Protein AF-A0A1C5TLN5-F1 (afdb_monomer_lite)

Secondary structure (DSSP, 8-state):
----------S--EEEEEEETTEEEEEETTSTT-EEEEE-S-S---TT-B-TT--PEEGGGS-HHHHHHHHHHHHHHHHHT-

pLDDT: mean 81.37, std 15.69, range [44.38, 96.19]

Radius of gyration: 14.82 Å; chains: 1; bounding box: 32×29×46 Å

Structure (mmCIF, N/CA/C/O backbone):
data_AF-A0A1C5TLN5-F1
#
_entry.id   AF-A0A1C5TLN5-F1
#
loop_
_atom_site.group_PDB
_atom_site.id
_atom_site.type_symbol
_atom_site.label_atom_id
_atom_site.label_alt_id
_atom_site.label_comp_id
_atom_site.label_asym_id
_atom_site.label_entity_id
_atom_site.label_seq_id
_atom_site.pdbx_PDB_ins_code
_atom_site.Cartn_x
_atom_site.Cartn_y
_atom_site.Cartn_z
_atom_site.occupancy
_atom_site.B_iso_or_equiv
_atom_site.auth_seq_id
_atom_site.auth_comp_id
_atom_site.auth_asym_id
_atom_site.auth_atom_id
_atom_site.pdbx_PDB_model_num
ATOM 1 N N . MET A 1 1 ? 22.178 15.722 -33.608 1.00 55.09 1 MET A N 1
ATOM 2 C CA . MET A 1 1 ? 21.125 15.080 -32.796 1.00 55.09 1 MET A CA 1
ATOM 3 C C . MET A 1 1 ? 21.732 13.853 -32.148 1.00 55.09 1 MET A C 1
ATOM 5 O O . MET A 1 1 ? 22.156 12.997 -32.897 1.00 55.09 1 MET A O 1
ATOM 9 N N . TYR A 1 2 ? 21.829 13.795 -30.822 1.00 48.81 2 TYR A N 1
ATOM 10 C CA . TYR A 1 2 ? 21.312 12.689 -30.011 1.00 48.81 2 TYR A CA 1
ATOM 11 C C . TYR A 1 2 ? 21.156 13.238 -28.592 1.00 48.81 2 TYR A C 1
ATOM 13 O O . TYR A 1 2 ? 21.988 13.999 -28.104 1.00 48.81 2 TYR A O 1
ATOM 21 N N . LYS A 1 3 ? 19.954 13.036 -28.065 1.00 44.38 3 LYS A N 1
ATOM 22 C CA . LYS A 1 3 ? 19.396 13.720 -26.903 1.00 44.38 3 LYS A CA 1
ATOM 23 C C . LYS A 1 3 ? 20.180 13.347 -25.648 1.00 44.38 3 LYS A C 1
ATOM 25 O O . LYS A 1 3 ? 20.696 12.243 -25.567 1.00 44.38 3 LYS A O 1
ATOM 30 N N . ASN A 1 4 ? 20.196 14.273 -24.688 1.00 46.53 4 ASN A N 1
ATOM 31 C CA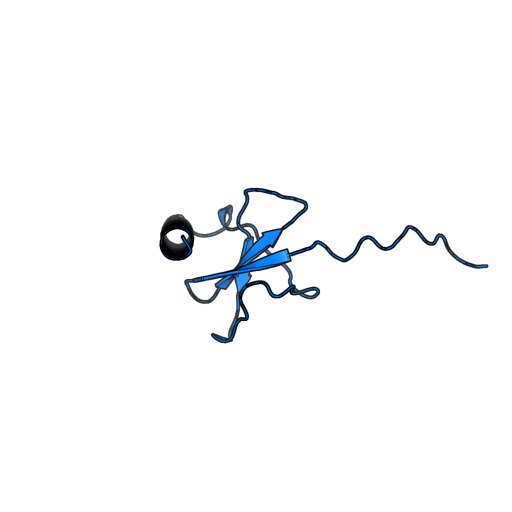 . ASN A 1 4 ? 20.529 14.030 -23.288 1.00 46.53 4 ASN A CA 1
ATOM 32 C C . ASN A 1 4 ? 20.077 12.630 -22.858 1.00 46.53 4 ASN A C 1
ATOM 34 O O . ASN A 1 4 ? 18.894 12.420 -22.588 1.00 46.53 4 ASN A O 1
ATOM 38 N N . GLU A 1 5 ? 21.023 11.711 -22.720 1.00 47.81 5 GLU A N 1
ATOM 39 C CA . GLU A 1 5 ? 20.884 10.578 -21.821 1.00 47.81 5 GLU A CA 1
ATOM 40 C C . GLU A 1 5 ? 21.055 11.144 -20.410 1.00 47.81 5 GLU A C 1
ATOM 42 O O . GLU A 1 5 ? 22.057 10.935 -19.730 1.00 47.81 5 GLU A O 1
ATOM 47 N N . LYS A 1 6 ? 20.052 11.912 -19.951 1.00 46.22 6 LYS A N 1
ATOM 48 C CA . LYS A 1 6 ? 19.731 11.863 -18.529 1.00 46.22 6 LYS A CA 1
ATOM 49 C C . LYS A 1 6 ? 19.508 10.386 -18.294 1.00 46.22 6 LYS A C 1
ATOM 51 O O . LYS A 1 6 ? 18.527 9.856 -18.813 1.00 46.22 6 LYS A O 1
ATOM 56 N N . ALA A 1 7 ? 20.474 9.747 -17.638 1.00 44.50 7 ALA A N 1
ATOM 57 C CA . ALA A 1 7 ? 20.354 8.399 -17.134 1.00 44.50 7 ALA A CA 1
ATOM 58 C C . ALA A 1 7 ? 18.921 8.267 -16.631 1.00 44.50 7 ALA A C 1
ATOM 60 O O . ALA A 1 7 ? 18.516 8.984 -15.713 1.00 44.50 7 ALA A O 1
ATOM 61 N N . SER A 1 8 ? 18.135 7.485 -17.367 1.00 45.34 8 SER A N 1
ATOM 62 C CA . SER A 1 8 ? 16.784 7.132 -16.994 1.00 45.34 8 SER A CA 1
ATOM 63 C C . SER A 1 8 ? 16.970 6.332 -15.725 1.00 45.34 8 SER A C 1
ATOM 65 O O . SER A 1 8 ? 17.204 5.127 -15.783 1.00 45.34 8 SER A O 1
ATOM 67 N N . SER A 1 9 ? 16.995 7.028 -14.586 1.00 45.97 9 SER A N 1
ATOM 68 C CA . SER A 1 9 ? 16.886 6.414 -13.277 1.00 45.97 9 SER A CA 1
ATOM 69 C C . SER A 1 9 ? 15.782 5.371 -13.410 1.00 45.97 9 SER A C 1
ATOM 71 O O . SER A 1 9 ? 14.743 5.710 -13.994 1.00 45.97 9 SER A O 1
ATOM 73 N N . PRO A 1 10 ? 16.005 4.110 -12.997 1.00 49.25 10 PRO A N 1
ATOM 74 C CA . PRO A 1 10 ? 14.963 3.106 -13.110 1.00 49.25 10 PRO A CA 1
ATOM 75 C C . PRO A 1 10 ? 13.668 3.693 -12.535 1.00 49.25 10 PRO A C 1
ATOM 77 O O . PRO A 1 10 ? 13.742 4.402 -11.521 1.00 49.25 10 PRO A O 1
ATOM 80 N N . PRO A 1 11 ? 12.522 3.496 -13.214 1.00 52.22 11 PRO A N 1
ATOM 81 C CA . PRO A 1 11 ? 11.249 4.020 -12.743 1.00 52.22 11 PRO A CA 1
ATOM 82 C C . PRO A 1 11 ? 11.098 3.592 -11.287 1.00 52.22 11 PRO A C 1
ATOM 84 O O . PRO A 1 11 ? 11.359 2.432 -10.973 1.00 52.22 11 PRO A O 1
ATOM 87 N N . VAL A 1 12 ? 10.828 4.575 -10.423 1.00 57.47 12 VAL A N 1
ATOM 88 C CA . VAL A 1 12 ? 10.648 4.494 -8.965 1.00 57.47 12 VAL A CA 1
ATOM 89 C C . VAL A 1 12 ? 10.580 3.046 -8.479 1.00 57.47 12 VAL A C 1
ATOM 91 O O . VAL A 1 12 ? 9.610 2.354 -8.764 1.00 57.47 12 VAL A O 1
ATOM 94 N N . ASN A 1 13 ? 11.608 2.563 -7.775 1.00 66.44 13 ASN A N 1
ATOM 95 C CA . ASN A 1 13 ? 11.649 1.184 -7.277 1.00 66.44 13 ASN A CA 1
ATOM 96 C C . ASN A 1 13 ? 10.521 1.003 -6.234 1.00 66.44 13 ASN A C 1
ATOM 98 O O . ASN A 1 13 ? 10.711 1.309 -5.050 1.00 66.44 13 ASN A O 1
ATOM 102 N N . ASN A 1 14 ? 9.329 0.614 -6.695 1.00 79.06 14 ASN A N 1
ATOM 103 C CA . ASN A 1 14 ? 8.118 0.365 -5.925 1.00 79.06 14 ASN A CA 1
ATOM 104 C C . ASN A 1 14 ? 7.989 -1.133 -5.663 1.00 79.06 14 ASN A C 1
ATOM 106 O O . ASN A 1 14 ? 7.561 -1.913 -6.509 1.00 79.06 14 ASN A O 1
ATOM 110 N N . LYS A 1 15 ? 8.408 -1.555 -4.478 1.00 87.44 15 LYS A N 1
ATOM 111 C CA . LYS A 1 15 ? 8.398 -2.969 -4.118 1.00 87.44 15 LYS A CA 1
ATOM 112 C C . LYS A 1 15 ? 7.038 -3.336 -3.547 1.00 87.44 15 LYS A C 1
ATOM 114 O O . LYS A 1 15 ? 6.615 -2.703 -2.578 1.00 87.44 15 LYS A O 1
ATOM 119 N N . VAL A 1 16 ? 6.398 -4.371 -4.087 1.00 89.88 16 VAL A N 1
ATOM 120 C CA . VAL A 1 16 ? 5.210 -4.979 -3.474 1.00 89.88 16 VAL A CA 1
ATOM 121 C C . VAL A 1 16 ? 5.613 -5.605 -2.146 1.00 89.88 16 VAL A C 1
ATOM 123 O O . VAL A 1 16 ? 6.533 -6.422 -2.081 1.00 89.88 16 VAL A O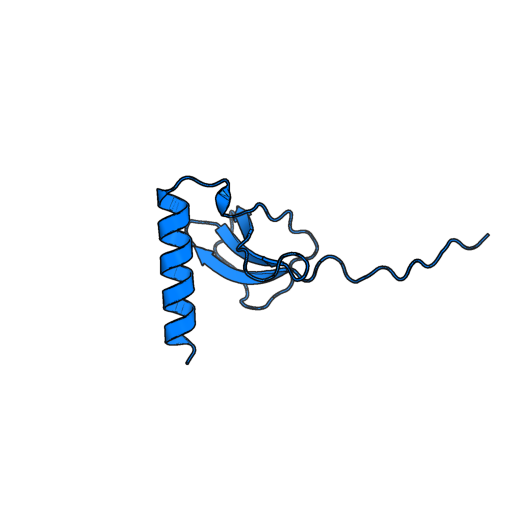 1
ATOM 126 N N . VAL A 1 17 ? 4.944 -5.206 -1.072 1.00 89.81 17 VAL A N 1
ATOM 127 C CA . VAL A 1 17 ? 5.242 -5.679 0.284 1.00 89.81 17 VAL A CA 1
ATOM 128 C C . VAL A 1 17 ? 4.064 -6.355 0.958 1.00 89.81 17 VAL A C 1
ATOM 130 O O . VAL A 1 17 ? 4.282 -7.073 1.928 1.00 89.81 17 VAL A O 1
ATOM 133 N N . ASP A 1 18 ? 2.846 -6.137 0.467 1.00 90.19 18 ASP A N 1
ATOM 134 C CA . ASP A 1 18 ? 1.654 -6.734 1.053 1.00 90.19 18 ASP A CA 1
ATOM 135 C C . ASP A 1 18 ? 0.456 -6.678 0.096 1.00 90.19 18 ASP A C 1
ATOM 137 O O . ASP A 1 18 ? 0.490 -5.975 -0.917 1.00 90.19 18 ASP A O 1
ATOM 141 N N . PHE A 1 19 ? -0.623 -7.367 0.454 1.00 90.81 19 PHE A N 1
ATOM 142 C CA . PHE A 1 19 ? -1.934 -7.203 -0.163 1.00 90.81 19 PHE A CA 1
ATOM 143 C C . PHE A 1 19 ? -3.013 -7.233 0.911 1.00 90.81 19 PHE A C 1
ATOM 145 O O . PHE A 1 19 ? -3.176 -8.215 1.632 1.00 90.81 19 PHE A O 1
ATOM 152 N N . CYS A 1 20 ? -3.777 -6.152 1.012 1.00 90.88 20 CYS A N 1
ATOM 153 C CA . CYS A 1 20 ? -4.792 -6.005 2.044 1.00 90.88 20 CYS A CA 1
ATOM 154 C C . CYS A 1 20 ? -5.978 -5.214 1.494 1.00 90.88 20 CYS A C 1
ATOM 156 O O . CYS A 1 20 ? -5.792 -4.270 0.732 1.00 90.88 20 CYS A O 1
ATOM 158 N N . CYS A 1 21 ? -7.204 -5.591 1.866 1.00 88.19 21 CYS A N 1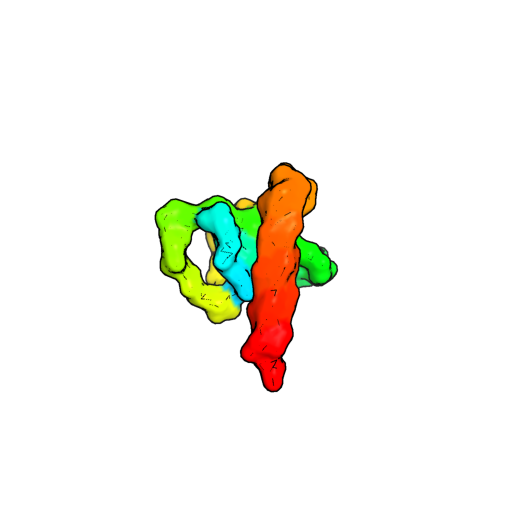
ATOM 159 C CA . CYS A 1 21 ? -8.422 -4.861 1.486 1.00 88.19 21 CYS A CA 1
ATOM 160 C C . CYS A 1 21 ? -8.571 -4.612 -0.035 1.00 88.19 21 CYS A C 1
ATOM 162 O O . CYS A 1 21 ? -9.016 -3.537 -0.442 1.00 88.19 21 CYS A O 1
ATOM 164 N N . GLY A 1 22 ? -8.173 -5.582 -0.873 1.00 90.06 22 GLY A N 1
ATOM 165 C CA . GLY A 1 22 ? -8.223 -5.458 -2.340 1.00 90.06 22 GLY A CA 1
ATOM 166 C C . GLY A 1 22 ? -7.147 -4.540 -2.932 1.00 90.06 22 GLY A C 1
ATOM 167 O O . GLY A 1 22 ? -7.279 -4.076 -4.061 1.00 90.06 22 GLY A O 1
ATOM 168 N N . LYS A 1 23 ? -6.104 -4.225 -2.160 1.00 92.88 23 LYS A N 1
ATOM 169 C CA . LYS A 1 23 ? -5.076 -3.258 -2.534 1.00 92.88 23 LYS A CA 1
ATOM 170 C C . LYS A 1 23 ? -3.696 -3.882 -2.434 1.00 92.88 23 LYS A C 1
ATOM 172 O O . LYS A 1 23 ? -3.345 -4.467 -1.409 1.00 92.88 23 LYS A O 1
ATOM 177 N N . ILE A 1 24 ? -2.902 -3.708 -3.484 1.00 93.06 24 ILE A N 1
ATOM 178 C CA . ILE A 1 24 ? -1.478 -4.039 -3.480 1.00 93.06 24 ILE A CA 1
ATOM 179 C C . ILE A 1 24 ? -0.761 -2.943 -2.705 1.00 93.06 24 ILE A C 1
ATOM 181 O O . ILE A 1 24 ? -0.829 -1.775 -3.084 1.00 93.06 24 ILE A O 1
ATOM 185 N N . ILE A 1 25 ? -0.076 -3.312 -1.628 1.00 93.25 25 ILE A N 1
ATOM 186 C CA . ILE A 1 25 ? 0.662 -2.383 -0.776 1.00 93.25 25 ILE A CA 1
ATOM 187 C C . ILE A 1 25 ? 2.127 -2.374 -1.196 1.00 93.25 25 ILE A C 1
ATOM 189 O O . ILE A 1 25 ? 2.748 -3.421 -1.390 1.00 93.25 25 ILE A O 1
ATOM 193 N N . MET A 1 26 ? 2.690 -1.177 -1.320 1.00 92.56 26 MET A N 1
ATOM 194 C CA . MET A 1 26 ? 4.019 -0.942 -1.865 1.00 92.56 26 MET A CA 1
ATOM 195 C C . MET A 1 26 ? 4.847 -0.005 -0.988 1.00 92.56 26 MET A C 1
ATOM 197 O O . MET A 1 26 ? 4.325 0.903 -0.335 1.00 92.56 26 MET A O 1
ATOM 201 N N . LEU A 1 27 ? 6.165 -0.193 -1.040 1.00 90.44 27 LEU A N 1
ATOM 202 C CA . LEU A 1 27 ? 7.153 0.775 -0.569 1.00 90.44 27 LEU A CA 1
ATOM 203 C C . LEU A 1 27 ? 7.820 1.438 -1.766 1.00 90.44 27 LEU A C 1
ATOM 205 O O . LEU A 1 27 ? 8.352 0.746 -2.633 1.00 90.44 27 LEU A O 1
ATOM 209 N N . LEU A 1 28 ? 7.834 2.769 -1.780 1.00 88.56 28 LEU A N 1
ATOM 210 C CA . LEU A 1 28 ? 8.555 3.544 -2.786 1.00 88.56 28 LEU A CA 1
ATOM 211 C C . LEU A 1 28 ? 9.924 3.937 -2.245 1.00 88.56 28 LEU A C 1
ATOM 213 O O . LEU A 1 28 ? 10.032 4.460 -1.135 1.00 88.56 28 LEU A O 1
ATOM 217 N N . SER A 1 29 ? 10.961 3.737 -3.054 1.00 83.31 29 SER A N 1
ATOM 218 C CA . SER A 1 29 ? 12.333 4.095 -2.673 1.00 83.31 29 SER A CA 1
ATOM 219 C C . SER A 1 29 ? 12.521 5.600 -2.431 1.00 83.31 29 SER A C 1
ATOM 221 O O . SER A 1 29 ? 13.301 5.976 -1.561 1.00 83.31 29 SER A O 1
ATOM 223 N N . ASP A 1 30 ? 11.756 6.454 -3.121 1.00 83.12 30 ASP A N 1
ATOM 224 C CA . ASP A 1 30 ? 11.800 7.920 -2.965 1.00 83.12 30 ASP A CA 1
ATOM 225 C C . ASP A 1 30 ? 11.067 8.418 -1.705 1.00 83.12 30 ASP A C 1
ATOM 227 O O . ASP A 1 30 ? 11.250 9.552 -1.253 1.00 83.12 30 ASP A O 1
ATOM 231 N N . HIS A 1 31 ? 10.232 7.563 -1.109 1.00 84.00 31 HIS A N 1
ATOM 232 C CA . HIS A 1 31 ? 9.459 7.858 0.094 1.00 84.00 31 HIS A CA 1
ATOM 233 C C . HIS A 1 31 ? 9.634 6.745 1.133 1.00 84.00 31 HIS A C 1
ATOM 235 O O . HIS A 1 31 ? 8.663 6.067 1.495 1.00 84.00 31 HIS A O 1
ATOM 241 N N . PRO A 1 32 ? 10.870 6.558 1.637 1.00 78.69 32 PRO A N 1
ATOM 242 C CA . PRO A 1 32 ? 11.159 5.505 2.593 1.00 78.69 32 PRO A CA 1
ATOM 243 C C . PRO A 1 32 ? 10.311 5.692 3.856 1.00 78.69 32 PRO A C 1
ATOM 245 O O . PRO A 1 32 ? 10.173 6.797 4.380 1.00 78.69 32 PRO A O 1
ATOM 248 N N . GLY A 1 33 ? 9.722 4.599 4.339 1.00 82.19 33 GLY A N 1
ATOM 249 C CA . GLY A 1 33 ? 8.901 4.593 5.553 1.00 82.19 33 GLY A CA 1
ATOM 250 C C . GLY A 1 33 ? 7.433 4.983 5.360 1.00 82.19 33 GLY A C 1
ATOM 251 O O . GLY A 1 33 ? 6.694 4.997 6.340 1.00 82.19 33 GLY A O 1
ATOM 252 N N . LYS A 1 34 ? 6.984 5.259 4.129 1.00 90.25 34 LYS A N 1
ATOM 253 C CA . LYS A 1 34 ? 5.561 5.448 3.815 1.00 90.25 34 LYS A CA 1
ATOM 254 C C . LYS A 1 34 ? 5.023 4.266 3.017 1.00 90.25 34 LYS A C 1
ATOM 256 O O . LYS A 1 34 ? 5.691 3.780 2.108 1.00 90.25 34 LYS A O 1
ATOM 261 N N . LEU A 1 35 ? 3.807 3.837 3.352 1.00 93.12 35 LEU A N 1
ATOM 262 C CA . LEU A 1 35 ? 3.075 2.838 2.581 1.00 93.12 35 LEU A CA 1
ATOM 263 C C . LEU A 1 35 ? 2.253 3.511 1.487 1.00 93.12 35 LEU A C 1
ATOM 265 O O . LEU A 1 35 ? 1.607 4.543 1.700 1.00 93.12 35 LEU A O 1
ATOM 269 N N . PHE A 1 36 ? 2.257 2.876 0.328 1.00 94.44 36 PHE A N 1
ATOM 270 C CA . PHE A 1 36 ? 1.441 3.243 -0.813 1.00 94.44 36 PHE A CA 1
ATOM 271 C C . PHE A 1 36 ? 0.582 2.060 -1.215 1.00 94.44 36 PHE A C 1
ATOM 273 O O . PHE A 1 36 ? 0.904 0.922 -0.887 1.00 94.44 36 PHE A O 1
ATOM 280 N N . TYR A 1 37 ? -0.506 2.330 -1.917 1.00 93.75 37 TYR A N 1
ATOM 281 C CA . TYR A 1 37 ? -1.407 1.308 -2.398 1.00 93.75 37 TYR A CA 1
ATOM 282 C C . TYR A 1 37 ? -1.740 1.512 -3.870 1.00 93.75 37 TYR A C 1
ATOM 284 O O . TYR A 1 37 ? -1.723 2.634 -4.377 1.00 93.75 37 TYR A O 1
ATOM 292 N N . GLN A 1 38 ? -2.090 0.422 -4.533 1.00 91.94 38 GLN A N 1
ATOM 293 C CA . GLN A 1 38 ? -2.806 0.437 -5.796 1.00 91.94 38 GLN A CA 1
ATOM 294 C C . GLN A 1 38 ? -4.010 -0.486 -5.667 1.00 91.94 38 GLN A C 1
ATOM 296 O O . GLN A 1 38 ? -3.889 -1.604 -5.160 1.00 91.94 38 GLN A O 1
ATOM 301 N N . ASP A 1 39 ? -5.171 0.006 -6.085 1.00 91.50 39 ASP A N 1
ATOM 302 C CA . ASP A 1 39 ? -6.369 -0.819 -6.187 1.00 91.50 39 ASP A CA 1
ATOM 303 C C . ASP A 1 39 ? -6.102 -1.943 -7.193 1.00 91.50 39 ASP A C 1
ATOM 305 O O . ASP A 1 39 ? -5.563 -1.701 -8.274 1.00 91.50 39 ASP A O 1
ATOM 309 N N . SER A 1 40 ? -6.434 -3.175 -6.822 1.00 85.50 40 SER A N 1
ATOM 310 C CA . SER A 1 40 ? -6.248 -4.333 -7.686 1.00 85.50 40 SER A CA 1
ATOM 311 C C . SER A 1 40 ? -7.522 -5.155 -7.716 1.00 85.50 40 SER A C 1
ATOM 313 O O . SER A 1 40 ? -7.983 -5.649 -6.690 1.00 85.50 40 SER A O 1
ATOM 315 N N . ASP A 1 41 ? -8.045 -5.363 -8.921 1.00 81.19 41 ASP A N 1
ATOM 316 C CA . ASP A 1 41 ? -9.154 -6.290 -9.164 1.00 81.19 41 ASP A CA 1
ATOM 317 C C . ASP A 1 41 ? -8.699 -7.758 -9.077 1.00 81.19 41 ASP A C 1
ATOM 319 O O . ASP A 1 41 ? -9.514 -8.681 -9.031 1.00 81.19 41 ASP A O 1
ATOM 323 N N . SER A 1 42 ? -7.381 -7.983 -9.051 1.00 75.00 42 SER A N 1
ATOM 324 C CA . SER A 1 42 ? -6.761 -9.293 -8.907 1.00 75.00 42 SER A CA 1
ATOM 325 C C . SER A 1 42 ? -6.289 -9.521 -7.474 1.00 75.00 42 SER A C 1
ATOM 327 O O . SER A 1 42 ? -5.626 -8.674 -6.872 1.00 75.00 42 SER A O 1
ATOM 329 N N . SER A 1 43 ? -6.568 -10.714 -6.951 1.00 68.00 43 SER A N 1
ATOM 330 C CA . SER A 1 43 ? -5.994 -11.211 -5.696 1.00 68.00 43 SER A CA 1
ATOM 331 C C . SER A 1 43 ? -4.619 -11.863 -5.882 1.00 68.00 43 SER A C 1
ATOM 333 O O . SER A 1 43 ? -4.059 -12.390 -4.923 1.00 68.00 43 SER A O 1
ATOM 335 N N . ILE A 1 44 ? -4.094 -11.897 -7.111 1.00 76.50 44 ILE A N 1
ATOM 336 C CA . ILE A 1 44 ? -2.780 -12.463 -7.420 1.00 76.50 44 ILE A CA 1
ATOM 337 C C . ILE A 1 44 ? -1.755 -11.332 -7.382 1.00 76.50 44 ILE A C 1
ATOM 339 O O . ILE A 1 44 ? -1.834 -10.396 -8.174 1.00 76.50 44 ILE A O 1
ATOM 343 N N . TYR A 1 45 ? -0.793 -11.447 -6.472 1.00 79.25 45 TYR A N 1
ATOM 344 C CA . TYR A 1 45 ? 0.333 -10.532 -6.315 1.00 79.25 45 TYR A CA 1
ATOM 345 C C . TYR A 1 45 ? 1.582 -11.335 -5.951 1.00 79.25 45 TYR A C 1
ATOM 347 O O . TYR A 1 45 ? 1.491 -12.375 -5.292 1.00 79.25 45 TYR A O 1
ATOM 355 N N . ILE A 1 46 ? 2.753 -10.856 -6.366 1.00 83.25 46 ILE A N 1
ATOM 356 C CA . ILE A 1 46 ? 4.029 -11.469 -6.003 1.00 83.25 46 ILE A CA 1
ATOM 357 C C . ILE A 1 46 ? 4.741 -10.537 -5.027 1.00 83.25 46 ILE A C 1
ATOM 359 O O . ILE A 1 46 ? 5.080 -9.395 -5.338 1.00 83.25 46 ILE A O 1
ATOM 363 N N . LEU A 1 47 ? 4.972 -11.028 -3.810 1.00 87.44 47 LEU A N 1
ATOM 364 C CA . LEU A 1 47 ? 5.738 -10.291 -2.812 1.00 87.44 47 LEU A CA 1
ATOM 365 C C . LEU A 1 47 ? 7.153 -10.018 -3.324 1.00 87.44 47 LEU A C 1
ATOM 367 O O . LEU A 1 47 ? 7.866 -10.914 -3.767 1.00 87.44 47 LEU A O 1
ATOM 371 N N . GLY A 1 48 ? 7.577 -8.766 -3.209 1.00 84.44 48 GLY A N 1
ATOM 372 C CA . GLY A 1 48 ? 8.883 -8.301 -3.644 1.00 84.44 48 GLY A CA 1
ATOM 373 C C . GLY A 1 48 ? 9.010 -7.995 -5.132 1.00 84.44 48 GLY A C 1
ATOM 374 O O . GLY A 1 48 ? 10.069 -7.508 -5.526 1.00 84.44 48 GLY A O 1
ATOM 375 N N . GLU A 1 49 ? 7.962 -8.224 -5.923 1.00 87.38 49 GLU A N 1
ATOM 376 C CA . GLU A 1 49 ? 7.907 -7.810 -7.322 1.00 87.38 49 GLU A CA 1
ATOM 377 C C . GLU A 1 49 ? 7.901 -6.280 -7.445 1.00 87.38 49 GLU A C 1
ATOM 379 O O . GLU A 1 49 ? 7.434 -5.555 -6.558 1.00 87.38 49 GLU A O 1
ATOM 384 N N . HIS A 1 50 ? 8.474 -5.796 -8.546 1.00 85.00 50 HIS A N 1
ATOM 385 C CA . HIS A 1 50 ? 8.462 -4.392 -8.941 1.00 85.00 50 HIS A CA 1
ATOM 386 C C . HIS A 1 50 ? 7.357 -4.192 -9.977 1.00 85.00 50 HIS A C 1
ATOM 388 O O . HIS A 1 50 ? 7.307 -4.930 -10.958 1.00 85.00 50 HIS A O 1
ATOM 394 N N . LEU A 1 51 ? 6.477 -3.213 -9.758 1.00 82.88 51 LEU A N 1
ATOM 395 C CA . LEU A 1 51 ? 5.352 -2.927 -10.653 1.00 82.88 51 LEU A CA 1
ATOM 396 C C . LEU A 1 51 ? 5.592 -1.592 -11.381 1.00 82.88 51 LEU A C 1
ATOM 398 O O . LEU A 1 51 ? 5.119 -0.560 -10.906 1.00 82.88 51 LEU A O 1
ATOM 402 N N . PRO A 1 52 ? 6.321 -1.567 -12.511 1.00 76.69 52 PRO A N 1
ATOM 403 C CA . PRO A 1 52 ? 6.752 -0.321 -13.155 1.00 76.69 52 PRO A CA 1
ATOM 404 C C . PRO A 1 52 ? 5.592 0.540 -13.676 1.00 76.69 52 PRO A C 1
ATOM 406 O O . PRO A 1 52 ? 5.729 1.759 -13.740 1.00 76.69 52 PRO A O 1
ATOM 409 N N . ASP A 1 53 ? 4.460 -0.085 -14.005 1.00 81.50 53 ASP A N 1
ATOM 410 C CA . ASP A 1 53 ? 3.255 0.578 -14.520 1.00 8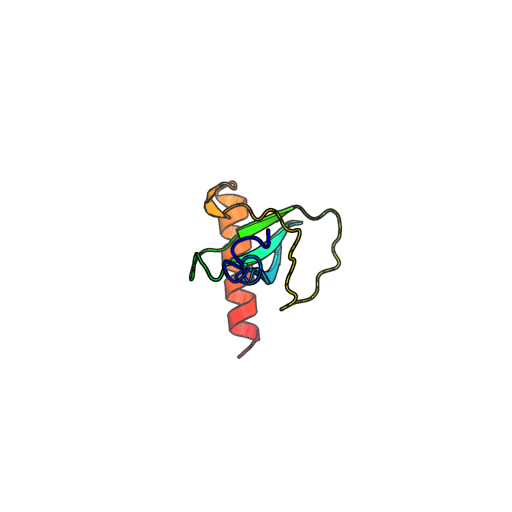1.50 53 ASP A CA 1
ATOM 411 C C . ASP A 1 53 ? 2.244 0.927 -13.412 1.00 81.50 53 ASP A C 1
ATOM 413 O O . ASP A 1 53 ? 1.122 1.356 -13.686 1.00 81.50 53 ASP A O 1
ATOM 417 N N . ALA A 1 54 ? 2.603 0.712 -12.143 1.00 82.50 54 ALA A N 1
ATOM 418 C CA . ALA A 1 54 ? 1.742 1.068 -11.028 1.00 82.50 54 ALA A CA 1
ATOM 419 C C . ALA A 1 54 ? 1.631 2.589 -10.873 1.00 82.50 54 ALA A C 1
ATOM 421 O O . ALA A 1 54 ? 2.629 3.308 -10.919 1.00 82.50 54 ALA A O 1
ATOM 422 N N . GLU A 1 55 ? 0.428 3.064 -10.548 1.00 88.06 55 GLU A N 1
ATOM 423 C CA . GLU A 1 55 ? 0.185 4.441 -10.103 1.00 88.06 55 GLU A CA 1
ATOM 424 C C . GLU A 1 55 ? -0.141 4.452 -8.596 1.00 88.06 55 GLU A C 1
ATOM 426 O O . GLU A 1 55 ? -1.308 4.548 -8.199 1.00 88.06 55 GLU A O 1
ATOM 431 N N . PRO A 1 56 ? 0.873 4.287 -7.723 1.00 89.62 56 PRO A N 1
ATOM 432 C CA . PRO A 1 56 ? 0.678 4.146 -6.288 1.00 89.62 56 PRO A CA 1
ATOM 433 C C . PRO A 1 56 ? 0.137 5.429 -5.649 1.00 89.62 56 PRO A C 1
ATOM 435 O O . PRO A 1 56 ? 0.699 6.515 -5.799 1.00 89.62 56 PRO A O 1
ATOM 438 N N . LYS A 1 57 ? -0.907 5.291 -4.832 1.00 93.19 57 LYS A N 1
ATOM 439 C CA . LYS A 1 57 ? -1.471 6.363 -4.002 1.00 93.19 57 LYS A CA 1
ATOM 440 C C . 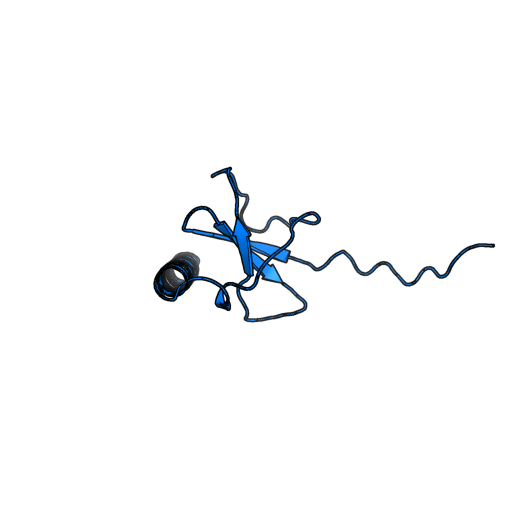LYS A 1 57 ? -1.004 6.206 -2.552 1.00 93.19 57 LYS A C 1
ATOM 442 O O . LYS A 1 57 ? -0.847 5.080 -2.085 1.00 93.19 57 LYS A O 1
ATOM 447 N N . PRO A 1 58 ? -0.782 7.290 -1.791 1.00 94.19 58 PRO A N 1
ATOM 448 C CA . PRO A 1 58 ? -0.409 7.169 -0.382 1.00 94.19 58 PRO A CA 1
ATOM 449 C C . PRO A 1 58 ? -1.529 6.508 0.429 1.00 94.19 58 PRO A C 1
ATOM 451 O O . PRO A 1 58 ? -2.678 6.923 0.316 1.00 94.19 58 PRO A O 1
ATOM 454 N N . VAL A 1 59 ? -1.212 5.553 1.310 1.00 95.19 59 VAL A N 1
ATOM 455 C CA . VAL A 1 59 ? -2.217 4.936 2.208 1.00 95.19 59 VAL A CA 1
ATOM 456 C C . VAL A 1 59 ? -2.920 5.983 3.081 1.00 95.19 59 VAL A C 1
ATOM 458 O O . VAL A 1 59 ? -4.093 5.831 3.396 1.00 95.19 59 VAL A O 1
ATOM 461 N N . SER A 1 60 ? -2.255 7.102 3.387 1.00 93.06 60 SER A N 1
ATOM 462 C CA . SER A 1 60 ? -2.810 8.204 4.184 1.00 93.06 60 SER A CA 1
ATOM 463 C C . SER A 1 60 ? -4.047 8.891 3.590 1.00 93.06 60 SER A C 1
ATOM 465 O O . SER A 1 60 ? -4.666 9.688 4.286 1.00 93.06 60 SER A O 1
ATOM 467 N N . VAL A 1 61 ? -4.379 8.655 2.313 1.00 95.88 61 VAL A N 1
ATOM 468 C CA . VAL A 1 61 ? -5.592 9.218 1.683 1.00 95.88 61 VAL A CA 1
ATOM 469 C C . VAL A 1 61 ? -6.821 8.314 1.838 1.00 95.88 61 VAL A C 1
ATOM 471 O O . VAL A 1 61 ? -7.916 8.720 1.458 1.00 95.88 61 VAL A O 1
ATOM 474 N N . LEU A 1 62 ? -6.645 7.090 2.346 1.00 95.06 62 LEU A N 1
ATOM 475 C CA . LEU A 1 62 ? -7.736 6.151 2.617 1.00 95.06 62 LEU A CA 1
ATOM 476 C C . LEU A 1 62 ? -8.495 6.528 3.895 1.00 95.06 62 LEU A C 1
ATOM 478 O O . LEU A 1 62 ? -8.046 7.368 4.676 1.00 95.06 62 LEU A O 1
ATOM 482 N N . SER A 1 63 ? -9.633 5.878 4.133 1.00 96.19 63 SER A N 1
ATOM 483 C CA . SER A 1 63 ? -10.361 6.010 5.401 1.00 96.19 63 SER A CA 1
ATOM 484 C C . SER A 1 63 ? -9.509 5.554 6.595 1.00 96.19 63 SER A C 1
ATOM 486 O O . SER A 1 63 ? -8.636 4.699 6.452 1.00 96.19 63 SER A O 1
ATOM 488 N N . GLU A 1 64 ? -9.757 6.097 7.792 1.00 96.06 64 GLU A N 1
ATOM 489 C CA . GLU A 1 64 ? -9.020 5.698 9.006 1.00 96.06 64 GLU A CA 1
ATOM 490 C C . GLU A 1 64 ? -9.132 4.192 9.290 1.00 96.06 64 GLU A C 1
ATOM 492 O O . GLU A 1 64 ? -8.166 3.564 9.724 1.00 96.06 64 GLU A O 1
ATOM 497 N N . GLU A 1 65 ? -10.291 3.602 8.989 1.00 95.81 65 GLU A N 1
ATOM 498 C CA . GLU A 1 65 ? -10.541 2.169 9.140 1.00 95.81 65 GLU A CA 1
ATOM 499 C C . GLU A 1 65 ? -9.644 1.342 8.207 1.00 95.81 65 GLU A C 1
ATOM 501 O O . GLU A 1 65 ? -8.945 0.433 8.659 1.00 95.81 65 GLU A O 1
ATOM 506 N N . GLU A 1 66 ? -9.591 1.688 6.917 1.00 94.81 66 GLU A N 1
ATOM 507 C CA . GLU A 1 66 ? -8.720 1.013 5.949 1.00 94.81 66 GLU A CA 1
ATOM 508 C C . GLU A 1 66 ? -7.242 1.198 6.277 1.00 94.81 66 GLU A C 1
ATOM 510 O O . GLU A 1 66 ? -6.468 0.243 6.199 1.00 94.81 66 GLU A O 1
ATOM 515 N N . GLN A 1 67 ? -6.849 2.404 6.689 1.00 95.56 67 GLN A N 1
ATOM 516 C CA . GLN A 1 67 ? -5.488 2.669 7.139 1.00 95.56 67 GLN A CA 1
ATOM 517 C C . GLN A 1 67 ? -5.116 1.753 8.308 1.00 95.56 67 GLN A C 1
ATOM 519 O O . GLN A 1 67 ? -4.084 1.083 8.260 1.00 95.56 67 GLN A O 1
ATOM 524 N N . ALA A 1 68 ? -5.965 1.671 9.336 1.00 95.12 68 ALA A N 1
ATOM 525 C CA . ALA A 1 68 ? -5.728 0.821 10.497 1.00 95.12 68 ALA A CA 1
ATOM 526 C C . ALA A 1 68 ? -5.623 -0.666 10.120 1.00 95.12 68 ALA A C 1
ATOM 528 O O . ALA A 1 68 ? -4.751 -1.368 10.640 1.00 95.12 68 ALA A O 1
ATOM 529 N N . MET A 1 69 ? -6.465 -1.143 9.197 1.00 95.19 69 MET A N 1
ATOM 530 C CA . MET A 1 69 ? -6.399 -2.516 8.689 1.00 95.19 69 MET A CA 1
ATOM 531 C C . MET A 1 69 ? -5.078 -2.795 7.967 1.00 95.19 69 MET A C 1
ATOM 533 O O . MET A 1 69 ? -4.408 -3.775 8.297 1.00 95.19 69 MET A O 1
ATOM 537 N N . ILE A 1 70 ? -4.670 -1.913 7.049 1.00 94.56 70 ILE A N 1
ATOM 538 C CA . ILE A 1 70 ? -3.428 -2.055 6.278 1.00 94.56 70 ILE A CA 1
ATOM 539 C C . ILE A 1 70 ? -2.207 -2.033 7.202 1.00 94.56 70 ILE A C 1
ATOM 541 O O . ILE A 1 70 ? -1.365 -2.924 7.115 1.00 94.56 70 ILE A O 1
ATOM 545 N N . TYR A 1 71 ? -2.108 -1.064 8.120 1.00 93.69 71 TYR A N 1
ATOM 546 C CA . TYR A 1 71 ? -0.966 -0.979 9.036 1.00 93.69 71 TYR A CA 1
ATOM 547 C C . TYR A 1 71 ? -0.883 -2.195 9.959 1.00 93.69 71 TYR A C 1
ATOM 549 O O . TYR A 1 71 ? 0.192 -2.774 10.116 1.00 93.69 71 TYR A O 1
ATOM 557 N N . ARG A 1 72 ? -2.014 -2.627 10.530 1.00 93.75 72 ARG A N 1
ATOM 558 C CA . ARG A 1 72 ? -2.056 -3.814 11.390 1.00 93.75 72 ARG A CA 1
ATOM 559 C C . A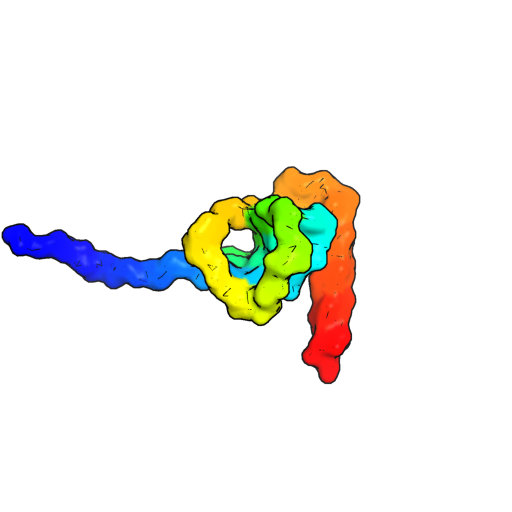RG A 1 72 ? -1.648 -5.072 10.626 1.00 93.75 72 ARG A C 1
ATOM 561 O O . ARG A 1 72 ? -0.894 -5.877 11.171 1.00 93.75 72 ARG A O 1
ATOM 568 N N . HIS A 1 73 ? -2.139 -5.248 9.399 1.00 91.75 73 HIS A N 1
ATOM 569 C CA . HIS A 1 73 ? -1.798 -6.403 8.571 1.00 91.75 73 HIS A CA 1
ATOM 570 C C . HIS A 1 73 ? -0.303 -6.413 8.228 1.00 91.75 73 HIS A C 1
ATOM 572 O O . HIS A 1 73 ? 0.386 -7.395 8.507 1.00 91.75 73 HIS A O 1
ATOM 578 N N . TYR A 1 74 ? 0.221 -5.277 7.768 1.00 90.19 74 TYR A N 1
ATOM 579 C CA . TYR A 1 74 ? 1.631 -5.117 7.426 1.00 90.19 74 TYR A CA 1
ATOM 580 C C . TYR A 1 74 ? 2.563 -5.383 8.618 1.00 90.19 74 TYR A C 1
ATOM 582 O O . TYR A 1 74 ? 3.570 -6.084 8.493 1.00 90.19 74 TYR A O 1
ATOM 590 N N . GLU A 1 75 ? 2.229 -4.883 9.812 1.00 90.19 75 GLU A N 1
ATOM 591 C CA . GLU A 1 75 ? 3.007 -5.167 11.023 1.00 90.19 75 GLU A CA 1
ATOM 592 C C . GLU A 1 75 ? 2.987 -6.650 11.411 1.00 90.19 75 GLU A C 1
ATOM 594 O O . GLU A 1 75 ? 4.011 -7.183 11.847 1.00 90.19 75 GLU A O 1
ATOM 599 N N . GLN A 1 76 ? 1.846 -7.326 11.256 1.00 87.69 76 GLN A N 1
ATOM 600 C CA . GLN A 1 76 ? 1.729 -8.761 11.522 1.00 87.69 76 GLN A CA 1
ATOM 601 C C . GLN A 1 76 ? 2.595 -9.580 10.561 1.00 87.69 76 GLN A C 1
ATOM 603 O O . GLN A 1 76 ? 3.332 -10.455 11.014 1.00 87.69 76 GLN A O 1
ATOM 608 N N . GLN A 1 77 ? 2.574 -9.257 9.264 1.00 82.38 77 GLN A N 1
ATOM 609 C CA . GLN A 1 77 ? 3.420 -9.913 8.262 1.00 82.38 77 GLN A CA 1
ATOM 610 C C . GLN A 1 77 ? 4.906 -9.763 8.601 1.00 82.38 77 GLN A C 1
ATOM 612 O O . GLN A 1 77 ? 5.644 -10.747 8.624 1.00 82.38 77 GLN A O 1
ATOM 617 N N . ARG A 1 78 ? 5.341 -8.549 8.969 1.00 82.06 78 ARG A N 1
ATOM 618 C CA . ARG A 1 78 ? 6.740 -8.294 9.348 1.00 82.06 78 ARG A CA 1
ATOM 619 C C . ARG A 1 78 ? 7.194 -9.068 10.583 1.00 82.06 78 ARG A C 1
ATOM 621 O O . ARG A 1 78 ? 8.368 -9.418 10.670 1.00 82.06 78 ARG A O 1
ATOM 628 N N . ARG A 1 79 ? 6.296 -9.313 11.542 1.00 82.38 79 ARG A N 1
ATOM 629 C CA . ARG A 1 79 ? 6.604 -10.120 12.734 1.00 82.38 79 ARG A CA 1
ATOM 630 C C . ARG A 1 79 ? 6.711 -11.608 12.414 1.00 82.38 79 ARG A C 1
ATOM 632 O O . ARG A 1 79 ? 7.524 -12.275 13.031 1.00 82.38 79 ARG A O 1
ATOM 639 N N . ASN A 1 80 ? 5.928 -12.103 11.457 1.00 73.88 80 ASN A N 1
ATOM 640 C CA . ASN A 1 80 ? 5.923 -13.515 11.064 1.00 73.88 80 ASN A CA 1
ATOM 641 C C . ASN A 1 80 ? 7.063 -13.890 10.099 1.00 73.88 80 ASN A C 1
ATOM 643 O O . ASN A 1 80 ? 7.298 -15.071 9.865 1.00 73.88 80 ASN A O 1
ATOM 647 N N . SER A 1 81 ? 7.750 -12.903 9.516 1.00 64.69 81 SER A N 1
ATOM 648 C CA . SER A 1 81 ? 8.899 -13.099 8.619 1.00 64.69 81 SER A CA 1
ATOM 649 C C . SER A 1 81 ? 10.270 -13.143 9.322 1.00 64.69 81 SER A C 1
ATOM 651 O O . SER A 1 81 ? 11.292 -13.149 8.636 1.00 64.69 81 SER A O 1
ATOM 653 N N . LEU A 1 82 ? 10.295 -13.117 10.661 1.00 52.25 82 LEU A N 1
ATOM 654 C CA . LEU A 1 82 ? 11.483 -13.231 11.524 1.00 52.25 82 LEU A CA 1
ATOM 655 C C . LEU A 1 82 ? 11.493 -14.589 12.232 1.00 52.25 82 LEU A C 1
ATOM 657 O O . LEU A 1 82 ? 12.608 -15.123 12.420 1.00 52.25 82 LEU A O 1
#

Foldseek 3Di:
DDDDPPPPPQQFQWFFADDDPQWGWTDTPVDHPFIWTDRHPDPDDDGGDGDNPTPTDTLVVDDPVRSVRVVVVSVVVVVVVD

Sequence (82 aa):
MYKNEKASSPPVNNKVVDFCCGKIIMLLSDHPGKLFYQDSDSSIYILGEHLPDAEPKPVSVLSEEEQAMIYRHYEQQRRNSL